Protein AF-A0A9E5TDW2-F1 (afdb_monomer_lite)

Sequence (54 aa):
YPEKGTPQGGVVSPMLANIFLHHVLDEWFVKEVKPRMKGRCFLIRFADDFVIGC

Secondary structure (DSSP, 8-state):
-------S--TTHHHHHHHHHIIIIIHHIIIIIGGG-SS--EEEEETTEEEEE-

pLDDT: mean 73.57, std 11.01, range [46.62, 85.31]

Structure (mmCIF, N/CA/C/O backbone):
data_AF-A0A9E5TDW2-F1
#
_entry.id   AF-A0A9E5TDW2-F1
#
loop_
_atom_site.group_PDB
_atom_site.id
_atom_site.type_symbol
_atom_site.label_atom_id
_atom_site.label_alt_id
_atom_site.label_comp_id
_atom_site.label_asym_id
_atom_site.label_entity_id
_atom_site.label_seq_id
_atom_site.pdbx_PDB_ins_code
_atom_site.Cartn_x
_atom_site.Cartn_y
_atom_site.Cartn_z
_atom_site.occupancy
_atom_site.B_iso_or_equiv
_atom_site.auth_seq_id
_atom_site.auth_comp_id
_atom_site.auth_asym_id
_atom_site.auth_atom_id
_atom_site.pdbx_PDB_model_num
ATOM 1 N N . TYR A 1 1 ? 10.788 13.359 -32.914 1.00 46.62 1 TYR A N 1
ATOM 2 C CA . TYR A 1 1 ? 11.365 12.626 -31.775 1.00 46.62 1 TYR A CA 1
ATOM 3 C C . TYR A 1 1 ? 10.444 12.797 -30.579 1.00 46.62 1 TYR A C 1
ATOM 5 O O . TYR A 1 1 ? 10.428 13.878 -30.004 1.00 46.62 1 TYR A O 1
ATOM 13 N N . PRO A 1 2 ? 9.581 11.823 -30.261 1.00 50.53 2 PRO A N 1
ATOM 14 C CA . PRO A 1 2 ? 8.732 11.916 -29.083 1.00 50.53 2 PRO A CA 1
ATOM 15 C C . PRO A 1 2 ? 9.572 11.590 -27.837 1.00 50.53 2 PRO A C 1
ATOM 17 O O . PRO A 1 2 ? 9.593 10.459 -27.372 1.00 50.53 2 PRO A O 1
ATOM 20 N N . GLU A 1 3 ? 10.286 12.578 -27.294 1.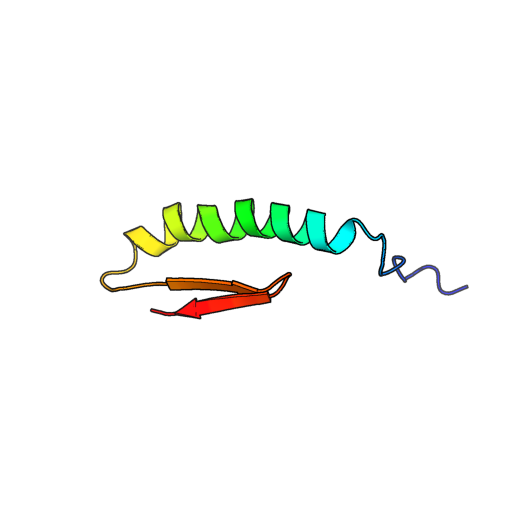00 54.72 3 GLU A N 1
ATOM 21 C CA . GLU A 1 3 ? 11.000 12.486 -26.005 1.00 54.72 3 GLU A CA 1
ATOM 22 C C . GLU A 1 3 ? 10.046 12.687 -24.812 1.00 54.72 3 GLU A C 1
ATOM 24 O O . GLU A 1 3 ? 10.263 13.519 -23.934 1.00 54.72 3 GLU A O 1
ATOM 29 N N . LYS A 1 4 ? 8.932 11.952 -24.783 1.00 57.69 4 LYS A N 1
ATOM 30 C CA . LYS A 1 4 ? 8.011 11.918 -23.635 1.00 57.69 4 LYS A CA 1
ATOM 31 C C . LYS A 1 4 ? 7.507 10.500 -23.407 1.00 57.69 4 LYS A C 1
ATOM 33 O O . LYS A 1 4 ? 6.333 10.194 -23.566 1.00 57.69 4 LYS A O 1
ATOM 38 N N . GLY A 1 5 ? 8.436 9.634 -23.037 1.00 49.94 5 GLY A N 1
ATOM 39 C CA . GLY A 1 5 ? 8.144 8.320 -22.494 1.00 49.94 5 GLY A CA 1
ATOM 40 C C . GLY A 1 5 ? 9.324 7.899 -21.643 1.00 49.94 5 GLY A C 1
ATOM 41 O O . GLY A 1 5 ? 10.397 7.621 -22.170 1.00 49.94 5 GLY A O 1
ATOM 42 N N . THR A 1 6 ? 9.153 7.910 -20.325 1.00 55.75 6 THR A N 1
ATOM 43 C CA . THR A 1 6 ? 10.073 7.238 -19.407 1.00 55.75 6 THR A CA 1
ATOM 44 C C . THR A 1 6 ? 10.185 5.774 -19.840 1.00 55.75 6 THR A C 1
ATOM 46 O O . THR A 1 6 ? 9.150 5.169 -20.132 1.00 55.75 6 THR A O 1
ATOM 49 N N . PRO A 1 7 ? 11.389 5.177 -19.894 1.00 50.84 7 PRO A N 1
ATOM 50 C CA . PRO A 1 7 ? 11.514 3.750 -20.144 1.00 50.84 7 PRO A CA 1
ATOM 51 C C . PRO A 1 7 ? 10.825 3.000 -18.999 1.00 50.84 7 PRO A C 1
ATOM 53 O O . PRO A 1 7 ? 11.345 2.908 -17.887 1.00 50.84 7 PRO A O 1
ATOM 56 N N . GLN A 1 8 ? 9.607 2.521 -19.255 1.00 57.03 8 GLN A N 1
ATOM 57 C CA . GLN A 1 8 ? 8.926 1.587 -18.371 1.00 57.03 8 GLN A CA 1
ATOM 58 C C . GLN A 1 8 ? 9.752 0.302 -18.359 1.00 57.03 8 GLN A C 1
ATOM 60 O O . GLN A 1 8 ? 9.953 -0.313 -19.403 1.00 57.03 8 GLN A O 1
ATOM 65 N N . GLY A 1 9 ? 10.239 -0.095 -17.183 1.00 58.38 9 GLY A N 1
ATOM 66 C CA . GLY A 1 9 ? 10.892 -1.394 -17.018 1.00 58.38 9 GLY A CA 1
ATOM 67 C C . GLY A 1 9 ? 12.388 -1.356 -16.720 1.00 58.38 9 GLY A C 1
ATOM 68 O O . GLY A 1 9 ? 13.136 -2.198 -17.206 1.00 58.38 9 GLY A O 1
ATOM 69 N N . GLY A 1 10 ? 12.841 -0.452 -15.849 1.00 55.44 10 GLY A N 1
ATOM 70 C CA . GLY A 1 10 ? 13.981 -0.814 -15.005 1.00 55.44 10 GLY A CA 1
ATOM 71 C C . GLY A 1 10 ? 13.543 -1.951 -14.079 1.00 55.44 10 GLY A C 1
ATOM 72 O O . GLY A 1 10 ? 12.532 -1.808 -13.400 1.00 55.44 10 GLY A O 1
ATOM 73 N N . VAL A 1 11 ? 14.280 -3.064 -14.017 1.00 58.69 11 VAL A N 1
ATOM 74 C CA . VAL A 1 11 ? 13.956 -4.251 -13.180 1.00 58.69 11 VAL A CA 1
ATOM 75 C C . VAL A 1 11 ? 13.730 -3.897 -11.695 1.00 58.69 11 VAL A C 1
ATOM 77 O O . VAL A 1 11 ? 13.072 -4.618 -10.954 1.00 58.69 11 VAL A O 1
ATOM 80 N N . VAL A 1 12 ? 14.249 -2.739 -11.277 1.00 64.44 12 VAL A N 1
ATOM 81 C CA . VAL A 1 12 ? 14.176 -2.164 -9.926 1.00 64.44 12 VAL A CA 1
ATOM 82 C C . VAL A 1 12 ? 12.898 -1.332 -9.690 1.00 64.44 12 VAL A C 1
ATOM 84 O O . VAL A 1 12 ? 12.534 -1.061 -8.549 1.00 64.44 12 VAL A O 1
ATOM 87 N N . SER A 1 13 ? 12.176 -0.949 -10.746 1.00 67.12 13 SER A N 1
ATOM 88 C CA . SER A 1 13 ? 10.942 -0.151 -10.686 1.00 67.12 13 SER A CA 1
ATOM 89 C C . SER A 1 13 ? 9.845 -0.759 -9.796 1.00 67.12 13 SER A C 1
ATOM 91 O O . SER A 1 13 ? 9.342 -0.032 -8.939 1.00 67.12 13 SER A O 1
ATOM 93 N N . PRO A 1 14 ? 9.488 -2.058 -9.904 1.00 65.94 14 PRO A N 1
ATOM 94 C CA . PRO A 1 14 ? 8.491 -2.652 -9.008 1.00 65.94 14 PRO A CA 1
ATOM 95 C C . PRO A 1 14 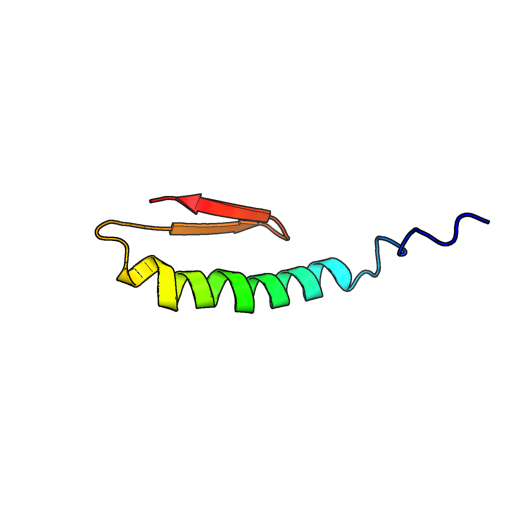? 8.975 -2.728 -7.550 1.00 65.94 14 PRO A C 1
ATOM 97 O O . PRO A 1 14 ? 8.182 -2.580 -6.626 1.00 65.94 14 PRO A O 1
ATOM 100 N N . MET A 1 15 ? 10.284 -2.878 -7.307 1.00 69.38 15 MET A N 1
ATOM 101 C CA . MET A 1 15 ? 10.834 -2.841 -5.945 1.00 69.38 15 MET A CA 1
ATOM 102 C C . MET A 1 15 ? 10.742 -1.448 -5.315 1.00 69.38 15 MET A C 1
ATOM 104 O O . MET A 1 15 ? 10.339 -1.327 -4.160 1.00 69.38 15 MET A O 1
ATOM 108 N N . LEU A 1 16 ? 11.102 -0.397 -6.057 1.00 72.12 16 LEU A N 1
ATOM 109 C CA . LEU A 1 16 ? 11.030 0.980 -5.557 1.00 72.12 16 LEU A CA 1
ATOM 110 C C . LEU A 1 16 ? 9.584 1.423 -5.340 1.00 72.12 16 LEU A C 1
ATOM 112 O O . LEU A 1 16 ? 9.295 2.045 -4.318 1.00 72.12 16 LEU A O 1
ATOM 116 N N . ALA A 1 17 ? 8.676 1.046 -6.244 1.00 73.88 17 ALA A N 1
A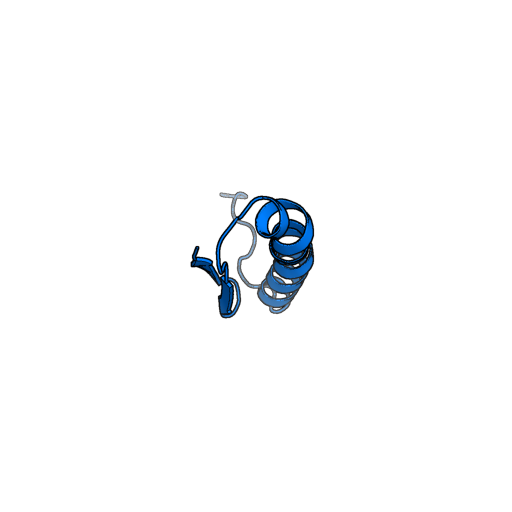TOM 117 C CA . ALA A 1 17 ? 7.245 1.258 -6.059 1.00 73.88 17 ALA A CA 1
ATOM 118 C C . ALA A 1 17 ? 6.752 0.585 -4.768 1.00 73.88 17 ALA A C 1
ATOM 120 O O . ALA A 1 17 ? 6.097 1.238 -3.962 1.00 73.88 17 ALA A O 1
ATOM 121 N N . ASN A 1 18 ? 7.156 -0.661 -4.499 1.00 73.44 18 ASN A N 1
ATOM 122 C CA . ASN A 1 18 ? 6.759 -1.386 -3.288 1.00 73.44 18 ASN A CA 1
ATOM 123 C C . ASN A 1 18 ? 7.294 -0.776 -1.986 1.00 73.44 18 ASN A C 1
ATOM 125 O O . ASN A 1 18 ? 6.583 -0.781 -0.978 1.00 73.44 18 ASN A O 1
ATOM 129 N N . ILE A 1 19 ? 8.526 -0.255 -1.987 1.00 76.50 19 ILE A N 1
ATOM 130 C CA . ILE A 1 19 ? 9.110 0.442 -0.827 1.00 76.50 19 ILE A CA 1
ATOM 131 C C . ILE A 1 19 ?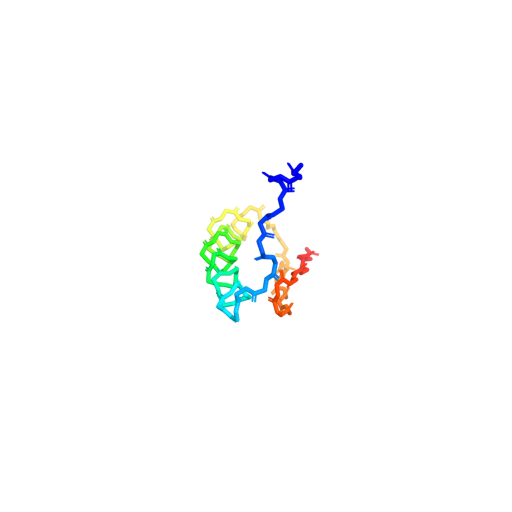 8.377 1.763 -0.582 1.00 76.50 19 ILE A C 1
ATOM 133 O O . ILE A 1 19 ? 8.006 2.068 0.551 1.00 76.50 19 ILE A O 1
ATOM 137 N N . PHE A 1 20 ? 8.118 2.527 -1.645 1.00 78.38 20 PHE A N 1
ATOM 138 C CA . PHE A 1 20 ? 7.366 3.773 -1.552 1.00 78.38 20 PHE A CA 1
ATOM 139 C C . PHE A 1 20 ? 5.939 3.531 -1.045 1.00 78.38 20 PHE A C 1
ATOM 141 O O . PHE A 1 20 ? 5.500 4.190 -0.106 1.00 78.38 20 PHE A O 1
ATOM 148 N N . LEU A 1 21 ? 5.244 2.535 -1.602 1.00 77.56 21 LEU A N 1
ATOM 149 C CA . LEU A 1 21 ? 3.919 2.111 -1.150 1.00 77.56 21 LEU A CA 1
ATOM 150 C C . LEU A 1 21 ? 3.940 1.647 0.310 1.00 77.56 21 LEU A C 1
ATOM 152 O O . LEU A 1 21 ? 3.017 1.967 1.045 1.00 77.56 21 LEU A O 1
ATOM 156 N N . HIS A 1 22 ? 4.981 0.958 0.781 1.00 77.19 22 HIS A N 1
ATOM 157 C CA . HIS A 1 22 ? 5.076 0.597 2.198 1.00 77.19 22 HIS A CA 1
ATOM 158 C C . HIS A 1 22 ? 5.150 1.837 3.104 1.00 77.19 22 HIS A C 1
ATOM 160 O O . HIS A 1 22 ? 4.363 1.963 4.036 1.00 77.19 22 HIS A O 1
ATOM 166 N N . HIS A 1 23 ? 6.030 2.792 2.807 1.00 77.25 23 HIS A N 1
ATOM 167 C CA . HIS A 1 23 ? 6.167 3.977 3.658 1.00 77.25 23 HIS A CA 1
ATOM 168 C C . HIS A 1 23 ? 4.973 4.926 3.569 1.00 77.25 23 HIS A C 1
ATOM 170 O O . HIS A 1 23 ? 4.536 5.467 4.579 1.00 77.25 23 HIS A O 1
ATOM 176 N N . VAL A 1 24 ? 4.431 5.138 2.371 1.00 78.94 24 VAL A N 1
ATOM 177 C CA . VAL A 1 24 ? 3.361 6.120 2.167 1.00 78.94 24 VAL A CA 1
ATOM 178 C C . VAL A 1 24 ? 1.995 5.537 2.481 1.00 78.94 24 VAL A C 1
ATOM 180 O O . VAL A 1 24 ? 1.191 6.225 3.092 1.00 78.94 24 VAL A O 1
ATOM 183 N N . LEU A 1 25 ? 1.712 4.294 2.088 1.00 79.50 25 LEU A N 1
ATOM 184 C CA . LEU A 1 25 ? 0.389 3.699 2.267 1.00 79.50 25 LEU A CA 1
ATOM 185 C C . LEU A 1 25 ? 0.257 3.006 3.623 1.00 79.50 25 LEU A C 1
ATOM 187 O O . LEU A 1 25 ? -0.720 3.242 4.326 1.00 79.50 25 LEU A O 1
ATOM 191 N N . ASP A 1 26 ? 1.224 2.167 4.000 1.00 81.38 26 ASP A N 1
ATOM 192 C CA . ASP A 1 26 ? 1.135 1.326 5.202 1.00 81.38 26 ASP A CA 1
ATOM 193 C C . ASP A 1 26 ? 1.253 2.183 6.473 1.00 81.38 26 ASP A C 1
ATOM 195 O O . ASP A 1 26 ? 0.396 2.127 7.359 1.00 81.38 26 ASP A O 1
ATOM 199 N N . GLU A 1 27 ? 2.255 3.070 6.541 1.00 83.44 27 GLU A N 1
ATOM 200 C CA . GLU A 1 27 ? 2.405 3.952 7.704 1.00 83.44 27 GLU A CA 1
ATOM 201 C C . GLU A 1 27 ? 1.262 4.960 7.823 1.00 83.44 27 GLU A C 1
ATOM 203 O O . GLU A 1 27 ? 0.779 5.195 8.931 1.00 83.44 27 GLU A O 1
ATOM 208 N N . TRP A 1 28 ? 0.802 5.543 6.711 1.00 85.25 28 TRP A N 1
ATOM 209 C CA . TRP A 1 28 ? -0.355 6.440 6.723 1.00 85.25 28 TRP A CA 1
ATOM 210 C C . TRP A 1 28 ? -1.618 5.704 7.166 1.00 85.25 28 TRP A C 1
ATOM 212 O O . TRP A 1 28 ? -2.359 6.201 8.014 1.00 85.25 28 TRP A O 1
ATOM 222 N N . PHE A 1 29 ? -1.844 4.486 6.671 1.00 82.88 29 PHE A N 1
ATOM 223 C CA . PHE A 1 29 ? -3.002 3.690 7.059 1.00 82.88 29 PHE A CA 1
ATOM 224 C C . PHE A 1 29 ? -2.991 3.370 8.560 1.00 82.88 29 PHE A C 1
ATOM 226 O O . PHE A 1 29 ? -4.019 3.470 9.232 1.00 82.88 29 PHE A O 1
ATOM 233 N N . VAL A 1 30 ? -1.828 3.052 9.130 1.00 83.88 30 VAL A N 1
ATOM 234 C CA . VAL A 1 30 ? -1.700 2.770 10.566 1.00 83.88 30 VAL A CA 1
ATOM 235 C C . VAL A 1 30 ? -1.807 4.031 11.427 1.00 83.88 30 VAL A C 1
ATOM 237 O O . VAL A 1 30 ? -2.452 3.985 12.474 1.00 83.88 30 VAL A O 1
ATOM 240 N N . LYS A 1 31 ? -1.186 5.141 11.017 1.00 85.31 31 LYS A N 1
ATOM 241 C 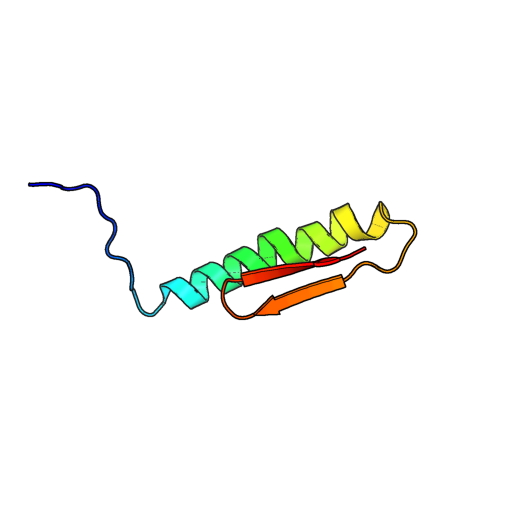CA . LYS A 1 31 ? -1.120 6.377 11.814 1.00 85.31 31 LYS A CA 1
ATOM 242 C C . LYS A 1 31 ? -2.392 7.218 11.714 1.00 85.31 31 LYS A C 1
ATOM 244 O O . LYS A 1 31 ? -2.828 7.770 12.715 1.00 85.31 31 LYS A O 1
ATOM 249 N N . GLU A 1 32 ? -2.994 7.306 10.532 1.00 84.81 32 GLU A N 1
ATOM 250 C CA . GLU A 1 32 ? -4.097 8.233 10.250 1.00 84.81 32 GLU A CA 1
ATOM 251 C C . GLU A 1 32 ? -5.447 7.525 10.091 1.00 84.81 32 GLU A C 1
ATOM 253 O O . GLU A 1 32 ? -6.462 8.035 10.568 1.00 84.81 32 GLU A O 1
ATOM 258 N N . VAL A 1 33 ? -5.487 6.364 9.424 1.00 82.19 33 VAL A N 1
ATOM 259 C CA . VAL A 1 33 ? -6.756 5.684 9.100 1.00 82.19 33 VAL A CA 1
ATOM 260 C C . VAL A 1 33 ? -7.235 4.817 10.260 1.00 82.19 33 VAL A C 1
ATOM 262 O O . VAL A 1 33 ? -8.359 4.994 10.727 1.00 82.19 33 VAL A O 1
ATOM 265 N N . LYS A 1 34 ? -6.383 3.930 10.789 1.00 80.62 34 LYS A N 1
ATOM 266 C CA . LYS A 1 34 ? -6.723 3.032 11.909 1.00 80.62 34 LYS A CA 1
ATOM 267 C C . LYS A 1 34 ? -7.320 3.757 13.127 1.00 80.62 34 LYS A C 1
ATOM 269 O O . LYS A 1 34 ? -8.336 3.284 13.623 1.00 80.62 34 LYS A O 1
ATOM 274 N N . PRO A 1 35 ? -6.770 4.889 13.610 1.00 84.19 35 PRO A N 1
ATOM 275 C CA . PRO A 1 35 ? -7.318 5.576 14.784 1.00 84.19 35 PRO A CA 1
ATOM 276 C C . PRO A 1 35 ? -8.651 6.284 14.521 1.00 84.19 35 PRO A C 1
ATOM 278 O O . PRO A 1 35 ? -9.418 6.523 15.451 1.00 84.19 35 PRO A O 1
ATOM 281 N N . ARG A 1 36 ? -8.929 6.645 13.262 1.00 83.50 36 ARG A N 1
ATOM 282 C CA . ARG A 1 36 ? -10.171 7.326 12.862 1.00 83.50 36 ARG A CA 1
ATOM 283 C C . ARG A 1 36 ? -11.321 6.359 12.597 1.00 83.50 36 ARG A C 1
ATOM 285 O O . ARG A 1 36 ? -12.476 6.778 12.568 1.00 83.50 36 ARG A O 1
ATOM 292 N N . MET A 1 37 ? -11.0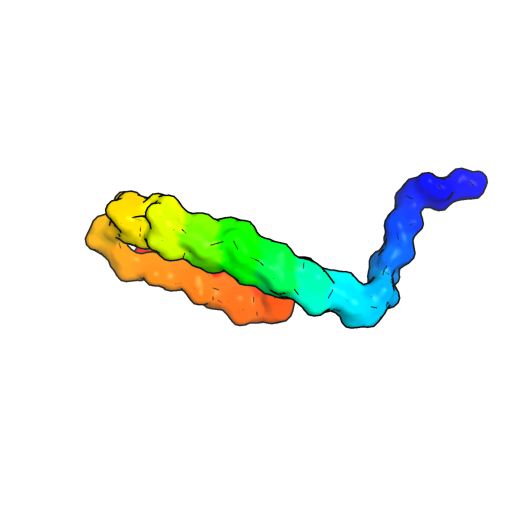24 5.077 12.423 1.00 79.25 37 MET A N 1
ATOM 293 C CA . MET A 1 37 ? -12.015 4.059 12.113 1.00 79.25 37 MET A CA 1
ATOM 294 C C . MET A 1 37 ? -12.472 3.346 13.385 1.00 79.25 37 MET A C 1
ATOM 296 O O . MET A 1 37 ? -11.673 2.825 14.155 1.00 79.25 37 MET A O 1
ATOM 300 N N . LYS A 1 38 ? -13.789 3.287 13.602 1.00 73.81 38 LYS A N 1
ATOM 301 C CA . LYS A 1 38 ? -14.398 2.594 14.754 1.00 73.81 38 LYS A CA 1
ATOM 302 C C . LYS A 1 38 ? -14.620 1.085 14.516 1.00 73.81 38 LYS A C 1
ATOM 304 O O . LYS A 1 38 ? -15.254 0.435 15.342 1.00 73.81 38 LYS A O 1
ATOM 309 N N . GLY A 1 39 ? -14.126 0.538 13.398 1.00 75.81 39 GLY A N 1
ATOM 310 C CA . GLY A 1 39 ? -14.364 -0.833 12.920 1.00 75.81 39 GLY A CA 1
ATOM 311 C C . GLY A 1 39 ? -13.086 -1.575 12.503 1.00 75.81 39 GLY A C 1
ATOM 312 O O . GLY A 1 39 ? -11.975 -1.083 12.700 1.00 75.81 39 GLY A O 1
ATOM 313 N N . ARG A 1 40 ? -13.228 -2.788 11.950 1.00 76.25 40 ARG A N 1
ATOM 314 C CA . ARG A 1 40 ? -12.088 -3.616 11.518 1.00 76.25 40 ARG A CA 1
ATOM 315 C C . ARG A 1 40 ? -11.658 -3.248 10.102 1.00 76.25 40 ARG A C 1
ATOM 317 O O . ARG A 1 40 ? -12.171 -3.795 9.138 1.00 76.25 40 ARG A O 1
ATOM 324 N N . CYS A 1 41 ? -10.637 -2.415 9.990 1.00 79.56 41 CYS A N 1
ATOM 325 C CA . CYS A 1 41 ? -10.068 -2.054 8.694 1.00 79.56 41 CYS A CA 1
ATOM 326 C C . CYS A 1 41 ? -8.909 -2.978 8.327 1.00 79.56 41 CYS A C 1
ATOM 328 O O . CYS A 1 41 ? -8.109 -3.350 9.192 1.00 79.56 41 CYS A O 1
ATOM 330 N N . PHE A 1 42 ? -8.775 -3.291 7.042 1.00 82.88 42 PHE A N 1
ATOM 331 C CA . PHE A 1 42 ? -7.671 -4.091 6.522 1.00 82.88 42 PHE A CA 1
ATOM 332 C C . PHE A 1 42 ? -7.087 -3.477 5.248 1.00 82.88 42 PHE A C 1
ATOM 334 O O . PHE A 1 42 ? -7.787 -2.846 4.460 1.00 82.88 42 PHE A O 1
ATOM 341 N N . LEU A 1 43 ? -5.786 -3.692 5.068 1.00 84.69 43 LEU A N 1
ATOM 342 C CA . LEU A 1 43 ? -5.018 -3.332 3.883 1.00 84.69 43 LEU A CA 1
ATOM 343 C C . LEU A 1 43 ? -4.366 -4.618 3.367 1.00 84.69 43 LEU A C 1
ATOM 345 O O . LEU A 1 43 ? -3.605 -5.256 4.094 1.00 84.69 43 LEU A O 1
ATOM 349 N N . ILE A 1 44 ? -4.680 -5.012 2.135 1.00 82.75 44 ILE A N 1
ATOM 350 C CA . ILE A 1 44 ? -4.061 -6.152 1.447 1.00 82.75 44 ILE A CA 1
ATOM 351 C C . ILE A 1 44 ? -3.216 -5.597 0.304 1.00 82.75 44 ILE A C 1
ATOM 353 O O . ILE A 1 44 ? -3.690 -4.753 -0.454 1.00 82.75 44 ILE A O 1
ATOM 357 N N . ARG A 1 45 ? -1.973 -6.071 0.183 1.00 82.06 45 ARG A N 1
ATOM 358 C CA . ARG A 1 45 ? -1.041 -5.676 -0.883 1.00 82.06 45 ARG A CA 1
ATOM 359 C C . ARG A 1 45 ? -0.702 -6.872 -1.767 1.00 82.06 45 ARG A C 1
ATOM 361 O O . ARG A 1 45 ? -0.439 -7.955 -1.244 1.00 82.06 45 ARG A O 1
ATOM 368 N N . PHE A 1 46 ? -0.672 -6.662 -3.079 1.00 77.06 46 PHE A N 1
ATOM 369 C CA . PHE A 1 46 ? -0.229 -7.641 -4.066 1.00 77.06 46 PHE A CA 1
ATOM 370 C C . PHE A 1 46 ? 0.635 -6.945 -5.117 1.00 77.06 46 PHE A C 1
ATOM 372 O O . PHE A 1 46 ? 0.123 -6.171 -5.913 1.00 77.06 46 PHE A O 1
ATOM 379 N N . ALA A 1 47 ? 1.942 -7.225 -5.112 1.00 77.75 47 ALA A N 1
ATOM 380 C CA . ALA A 1 47 ? 2.915 -6.480 -5.913 1.00 77.75 47 ALA A CA 1
ATOM 381 C C . ALA A 1 47 ? 2.729 -4.957 -5.721 1.00 77.75 47 ALA A C 1
ATOM 383 O O . ALA A 1 47 ? 2.749 -4.499 -4.578 1.00 77.75 47 ALA A O 1
ATOM 384 N N . ASP A 1 48 ? 2.547 -4.211 -6.808 1.00 74.75 48 ASP A N 1
ATOM 385 C CA . ASP A 1 48 ? 2.284 -2.773 -6.849 1.00 74.75 48 ASP A CA 1
ATOM 386 C C . ASP A 1 48 ? 0.812 -2.384 -6.596 1.00 74.75 48 ASP A C 1
ATOM 388 O O . ASP A 1 48 ? 0.522 -1.207 -6.371 1.00 74.75 48 ASP A O 1
ATOM 392 N N . ASP A 1 49 ? -0.102 -3.357 -6.545 1.00 77.94 49 ASP A N 1
ATOM 393 C CA . ASP A 1 49 ? -1.525 -3.151 -6.273 1.00 77.94 49 ASP A CA 1
ATOM 394 C C . ASP A 1 49 ? -1.868 -3.276 -4.778 1.00 77.94 49 ASP A C 1
ATOM 396 O O . ASP A 1 49 ? -1.244 -4.011 -4.000 1.00 77.94 49 ASP A O 1
ATOM 400 N N . PHE A 1 50 ? -2.934 -2.589 -4.358 1.00 79.38 50 PHE A N 1
ATOM 401 C CA . PHE A 1 50 ? -3.462 -2.691 -2.999 1.00 79.38 50 PHE A CA 1
ATOM 402 C C . PHE A 1 50 ? -4.987 -2.566 -2.942 1.00 79.38 50 PHE A C 1
ATOM 404 O O . PHE A 1 50 ? -5.614 -1.909 -3.770 1.00 79.38 50 PHE A O 1
ATOM 411 N N . VAL A 1 51 ? -5.583 -3.171 -1.913 1.00 82.19 51 VAL A N 1
ATOM 412 C CA . VAL A 1 51 ? -7.015 -3.084 -1.607 1.00 82.19 51 VAL A CA 1
ATOM 413 C C . VAL A 1 51 ? -7.194 -2.703 -0.143 1.00 82.19 51 VAL A C 1
ATOM 415 O O . VAL A 1 51 ? -6.572 -3.296 0.741 1.00 82.19 51 VAL A O 1
ATOM 418 N N . ILE A 1 52 ? -8.061 -1.723 0.109 1.00 84.88 52 ILE A N 1
ATOM 419 C CA . ILE A 1 52 ? -8.422 -1.260 1.452 1.00 84.88 52 ILE A CA 1
ATOM 420 C C . ILE A 1 52 ? -9.901 -1.551 1.698 1.00 84.88 52 ILE A C 1
ATOM 422 O O . ILE A 1 52 ? -10.743 -1.245 0.855 1.00 84.88 52 ILE A O 1
ATOM 426 N N . GLY A 1 53 ? -10.201 -2.130 2.861 1.00 81.62 53 GLY A N 1
ATOM 427 C CA . GLY A 1 53 ? -11.558 -2.419 3.327 1.00 81.62 53 GLY A CA 1
ATOM 428 C C . GLY A 1 53 ? -11.780 -1.991 4.780 1.00 81.62 53 GLY A C 1
ATOM 429 O O . GLY A 1 53 ? -10.819 -1.803 5.535 1.00 81.62 53 GLY A O 1
ATOM 430 N N . CYS A 1 54 ? -13.052 -1.824 5.152 1.00 75.25 54 CYS A N 1
ATOM 431 C CA . CYS A 1 54 ? -13.518 -1.157 6.372 1.00 75.25 54 CYS A CA 1
ATOM 432 C C . CYS A 1 54 ? -14.493 -2.024 7.169 1.00 75.25 54 CYS A C 1
ATOM 434 O O . CYS A 1 54 ? -15.360 -2.648 6.516 1.00 75.25 54 CYS A O 1
#

Foldseek 3Di:
DPPPDDPPDPVCVLVVLVVCCCVPPVVCCVPPVVVVDPDDWDWDDDRNDIDIDD

Radius of gyration: 15.46 Å; chains: 1; bounding box: 29×20×47 Å